Protein AF-A0A7Z9PYQ0-F1 (afdb_monomer)

pLDDT: mean 92.18, std 5.73, range [69.94, 97.75]

Mean predicted aligned error: 4.09 Å

Solvent-accessible surface area (backbone atoms only — not comparable to full-atom values): 4990 Å² total; per-residue (Å²): 110,69,66,61,51,52,61,56,52,63,74,69,53,99,57,91,78,87,78,84,87,87,83,76,98,57,73,58,60,77,88,85,88,75,78,84,82,53,72,62,59,53,52,53,51,53,54,47,46,48,70,75,46,41,54,76,59,82,87,73,81,59,47,88,85,35,70,43,40,46,34,31,51,74,93

Structure (mmCIF, N/CA/C/O backbone):
data_AF-A0A7Z9PYQ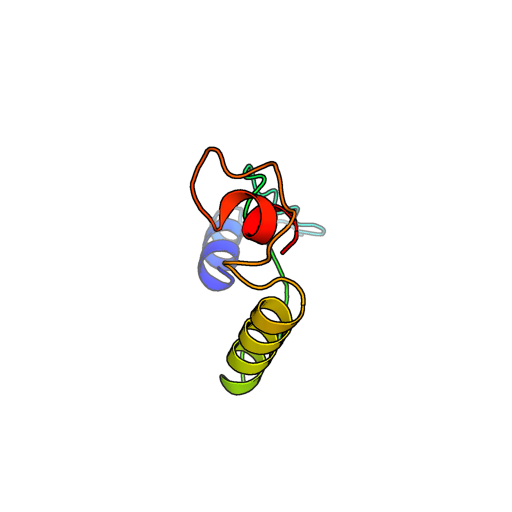0-F1
#
_entry.id   AF-A0A7Z9PYQ0-F1
#
loop_
_atom_site.group_PDB
_atom_site.id
_atom_site.type_symbol
_atom_site.label_atom_id
_atom_site.label_alt_id
_atom_site.label_comp_id
_atom_site.label_asym_id
_atom_site.label_entity_id
_atom_site.label_seq_id
_atom_site.pdbx_PDB_ins_code
_atom_site.Cartn_x
_atom_site.Cartn_y
_atom_site.Cartn_z
_atom_site.occupancy
_atom_site.B_iso_or_equiv
_atom_site.auth_seq_id
_atom_site.auth_comp_id
_atom_site.auth_asym_id
_atom_site.auth_atom_id
_atom_site.pdbx_PDB_model_num
ATOM 1 N N . ILE A 1 1 ? -0.980 -3.385 9.597 1.00 94.81 1 ILE A N 1
ATOM 2 C CA . ILE A 1 1 ? -0.890 -2.680 10.900 1.00 94.81 1 ILE A CA 1
ATOM 3 C C . ILE A 1 1 ? -2.177 -2.722 11.738 1.00 94.81 1 ILE A C 1
ATOM 5 O O . ILE A 1 1 ? -2.213 -2.115 12.798 1.00 94.81 1 ILE A O 1
ATOM 9 N N . THR A 1 2 ? -3.245 -3.420 11.316 1.00 95.56 2 THR A N 1
ATOM 10 C CA . THR A 1 2 ? -4.539 -3.410 12.036 1.00 95.56 2 THR A CA 1
ATOM 11 C C . THR A 1 2 ? -4.408 -3.803 13.506 1.00 95.56 2 THR A C 1
ATOM 13 O O . THR A 1 2 ? -4.947 -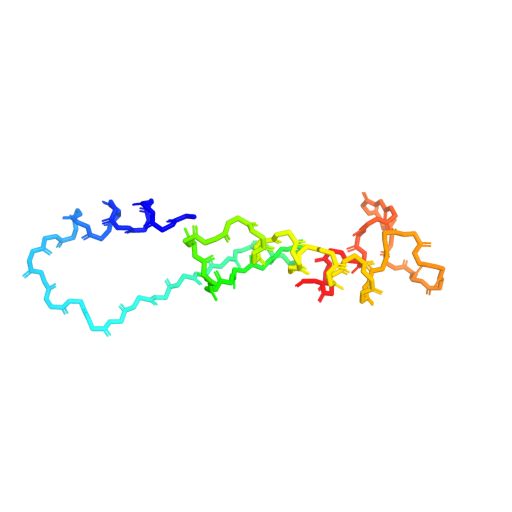3.119 14.369 1.00 95.56 2 THR A O 1
ATOM 16 N N . ARG A 1 3 ? -3.639 -4.862 13.794 1.00 95.69 3 ARG A N 1
ATOM 17 C CA . ARG A 1 3 ? -3.388 -5.329 15.162 1.00 95.69 3 ARG A CA 1
ATOM 18 C C . ARG A 1 3 ? -2.649 -4.285 15.996 1.00 95.69 3 ARG A C 1
ATOM 20 O O . ARG A 1 3 ? -3.086 -3.983 17.096 1.00 95.69 3 ARG A O 1
ATOM 27 N N . ASP A 1 4 ? -1.598 -3.686 15.445 1.00 95.81 4 ASP A N 1
ATOM 28 C CA . ASP A 1 4 ? -0.795 -2.671 16.138 1.00 95.81 4 ASP A CA 1
ATOM 29 C C . ASP A 1 4 ? -1.639 -1.440 16.490 1.00 95.81 4 ASP A C 1
ATOM 31 O O . ASP A 1 4 ? -1.521 -0.875 17.579 1.00 95.81 4 ASP A O 1
ATOM 35 N N . VAL A 1 5 ? -2.548 -1.049 15.589 1.00 93.88 5 VAL A N 1
ATOM 36 C CA . VAL A 1 5 ? -3.505 0.036 15.830 1.00 93.88 5 VAL A CA 1
ATOM 37 C C . VAL A 1 5 ? -4.481 -0.354 16.943 1.00 93.88 5 VAL A C 1
ATOM 39 O O . VAL A 1 5 ? -4.667 0.422 17.875 1.00 93.88 5 VAL A O 1
ATOM 42 N N . GLN A 1 6 ? -5.057 -1.560 16.910 1.00 92.62 6 GLN A N 1
ATOM 43 C CA . GLN A 1 6 ? -5.964 -2.051 17.960 1.00 92.62 6 GLN A CA 1
ATOM 44 C C . GLN A 1 6 ? -5.287 -2.123 19.336 1.00 92.62 6 GLN A C 1
ATOM 46 O O . GLN A 1 6 ? -5.859 -1.671 20.327 1.00 92.62 6 GLN A O 1
ATOM 51 N N . GLU A 1 7 ? -4.060 -2.640 19.399 1.00 92.88 7 GLU A N 1
ATOM 52 C CA . GLU A 1 7 ? -3.260 -2.695 20.626 1.00 92.88 7 GLU A CA 1
ATOM 53 C C . GLU A 1 7 ? -2.876 -1.306 21.140 1.00 92.88 7 GLU A C 1
ATOM 55 O O . GLU A 1 7 ? -2.780 -1.093 22.347 1.00 92.88 7 GLU A O 1
ATOM 60 N N . SER A 1 8 ? -2.659 -0.343 20.245 1.00 91.38 8 SER A N 1
ATOM 61 C CA . SER A 1 8 ? -2.394 1.042 20.641 1.00 91.38 8 SER A CA 1
ATOM 62 C C . SER A 1 8 ? -3.647 1.707 21.207 1.00 91.38 8 SER A C 1
ATOM 64 O O . SER A 1 8 ? -3.564 2.429 22.200 1.00 91.38 8 SER A O 1
ATOM 66 N N . LEU A 1 9 ? -4.814 1.431 20.618 1.00 90.56 9 LEU A N 1
ATOM 67 C CA . LEU A 1 9 ? -6.096 1.969 21.071 1.00 90.56 9 LEU A CA 1
ATOM 68 C C . LEU A 1 9 ? -6.545 1.360 22.404 1.00 90.56 9 LEU A C 1
ATOM 70 O O . LEU A 1 9 ? -7.044 2.094 23.254 1.00 90.56 9 LEU A O 1
ATOM 74 N N . SER A 1 10 ? -6.322 0.062 22.640 1.00 89.44 10 SER A N 1
ATOM 75 C CA . SER A 1 10 ? -6.713 -0.591 23.902 1.00 89.44 10 SER A CA 1
ATOM 76 C C . SER A 1 10 ? -5.999 -0.002 25.126 1.00 89.44 10 SER A C 1
ATOM 78 O O . SER A 1 10 ? -6.555 0.024 26.223 1.00 89.44 10 SER A O 1
ATOM 80 N 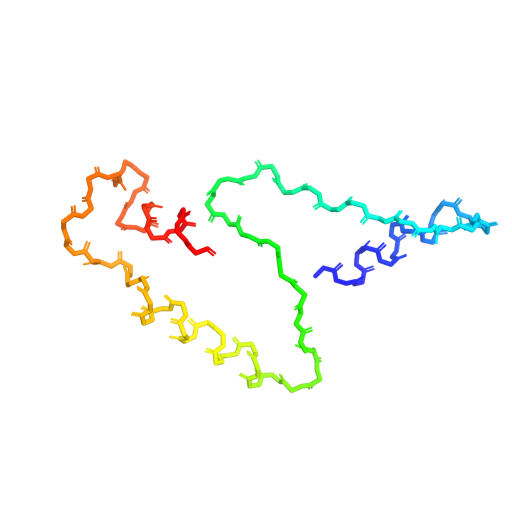N . ARG A 1 11 ? -4.796 0.556 24.937 1.00 87.88 11 ARG A N 1
ATOM 81 C CA . ARG A 1 11 ? -4.034 1.260 25.985 1.00 87.88 11 ARG A CA 1
ATOM 82 C C . ARG A 1 11 ? -4.638 2.612 26.378 1.00 87.88 11 ARG A C 1
ATOM 84 O O . ARG A 1 11 ? -4.252 3.157 27.408 1.00 87.88 11 ARG A O 1
ATOM 91 N N . LEU A 1 12 ? -5.556 3.168 25.583 1.00 84.81 12 LEU A N 1
ATOM 92 C CA . LEU A 1 12 ? -6.193 4.462 25.862 1.00 84.81 12 LEU A CA 1
ATOM 93 C C . LEU A 1 12 ? -7.363 4.360 26.868 1.00 84.81 12 LEU A C 1
ATOM 95 O O . LEU A 1 12 ? -7.840 5.402 27.333 1.00 84.81 12 LEU A O 1
ATOM 99 N N . GLY A 1 13 ? -7.767 3.137 27.245 1.00 77.31 13 GLY A N 1
ATOM 100 C CA . GLY A 1 13 ? -8.868 2.834 28.172 1.00 77.31 13 GLY A CA 1
ATOM 101 C C . GLY A 1 13 ? -10.262 2.936 27.536 1.00 77.31 13 GLY A C 1
ATOM 102 O O . GLY A 1 13 ? -10.379 3.205 26.343 1.00 77.31 13 GLY A O 1
ATOM 103 N N . ASP A 1 14 ? -11.319 2.767 28.344 1.00 69.94 14 ASP A N 1
ATOM 104 C CA . ASP A 1 14 ? -12.739 2.874 27.939 1.00 69.94 14 ASP A CA 1
ATOM 105 C C . ASP A 1 14 ? -13.164 4.330 27.672 1.00 69.94 14 ASP A C 1
ATOM 107 O O . ASP A 1 14 ? -14.078 4.886 28.284 1.00 69.94 14 ASP A O 1
ATOM 111 N N . LYS A 1 15 ? -12.463 4.995 26.757 1.00 72.56 15 LYS A N 1
ATOM 112 C CA . LYS A 1 15 ? -12.882 6.280 26.205 1.00 72.56 15 LYS A CA 1
ATOM 113 C C . LYS A 1 15 ? -13.656 6.003 24.926 1.00 72.56 15 LYS A C 1
ATOM 115 O O . LYS A 1 15 ? -13.199 5.228 24.088 1.00 72.56 15 LYS A O 1
ATOM 120 N N . GLU A 1 16 ? -14.793 6.674 24.744 1.00 80.50 16 GLU A N 1
ATOM 121 C CA . GLU A 1 16 ? -15.503 6.682 23.461 1.00 80.50 16 GLU A CA 1
ATOM 122 C C . GLU A 1 16 ? -14.599 7.287 22.376 1.00 80.50 16 GLU A C 1
ATOM 124 O O . GLU A 1 16 ? -14.574 8.498 22.142 1.00 80.50 16 GLU A O 1
ATOM 129 N N . THR A 1 17 ? -13.816 6.437 21.717 1.00 79.56 17 THR A N 1
ATOM 130 C CA . THR A 1 17 ? -12.997 6.833 20.577 1.00 79.56 17 THR A CA 1
ATOM 131 C C . THR A 1 17 ? -13.924 7.028 19.389 1.00 79.56 17 THR A C 1
ATOM 133 O O . THR A 1 17 ? -14.505 6.075 18.881 1.00 79.56 17 THR A O 1
ATOM 136 N N . ARG A 1 18 ? -14.074 8.277 18.945 1.00 80.94 18 ARG A N 1
ATOM 137 C CA . ARG A 1 18 ? -14.935 8.629 17.802 1.00 80.94 18 ARG A CA 1
ATOM 138 C C . ARG A 1 18 ? -14.170 8.751 16.490 1.00 80.94 18 ARG A C 1
ATOM 140 O O . ARG A 1 18 ? -14.772 8.700 15.426 1.00 80.94 18 ARG A O 1
ATOM 147 N N . PHE A 1 19 ? -12.855 8.940 16.568 1.00 89.44 19 PHE A N 1
ATOM 148 C CA . PHE A 1 19 ? -12.009 9.191 15.412 1.00 89.44 19 PHE A CA 1
ATOM 149 C C . PHE A 1 19 ? -10.559 8.801 15.698 1.00 89.44 19 PHE A C 1
ATOM 151 O O . PHE A 1 19 ? -10.052 9.043 16.794 1.00 89.44 19 PHE A O 1
ATOM 158 N N . VAL A 1 20 ? -9.893 8.237 14.691 1.00 91.62 20 VAL A N 1
ATOM 159 C CA . VAL A 1 20 ? -8.465 7.907 14.714 1.00 91.62 20 VAL A CA 1
ATOM 160 C C . VAL A 1 20 ? -7.837 8.458 13.442 1.00 91.62 20 VAL A C 1
ATOM 162 O O . VAL A 1 20 ? -8.278 8.136 12.342 1.00 91.62 20 VAL A O 1
ATOM 165 N N . ASN A 1 21 ? -6.797 9.274 13.598 1.00 94.12 21 ASN A N 1
ATOM 166 C CA . ASN A 1 21 ? -5.955 9.717 12.495 1.00 94.12 21 ASN A CA 1
ATOM 167 C C . ASN A 1 21 ? -4.653 8.913 12.517 1.00 94.12 21 ASN A C 1
ATOM 169 O O . ASN A 1 21 ? -3.933 8.937 13.516 1.00 94.12 21 ASN A O 1
ATOM 173 N N . LEU A 1 22 ? -4.362 8.214 11.421 1.00 95.75 22 LEU A N 1
ATOM 174 C CA . LEU A 1 22 ? -3.066 7.590 11.191 1.00 95.75 22 LEU A CA 1
ATOM 175 C C . LEU A 1 22 ? -2.308 8.439 10.174 1.00 95.75 22 LEU A C 1
ATOM 177 O O . LEU A 1 22 ? -2.699 8.512 9.011 1.00 95.75 22 LEU A O 1
ATOM 181 N N . PHE A 1 23 ? -1.227 9.072 10.624 1.00 95.94 23 PHE A N 1
ATOM 182 C CA . PHE A 1 23 ? -0.395 9.919 9.781 1.00 95.94 23 PHE A CA 1
ATOM 183 C C . PHE A 1 23 ? 0.953 9.258 9.516 1.00 95.94 23 PHE A C 1
ATOM 185 O O . PHE A 1 23 ? 1.751 9.031 10.428 1.00 95.94 23 PHE A O 1
ATOM 192 N N . LEU A 1 24 ? 1.201 8.965 8.245 1.00 96.12 24 LEU A N 1
ATOM 193 C CA . LEU A 1 24 ? 2.462 8.428 7.770 1.00 96.12 24 LEU A CA 1
ATOM 194 C C . LEU A 1 24 ? 3.420 9.583 7.452 1.00 96.12 24 LEU A C 1
ATOM 196 O O . LEU A 1 24 ? 3.116 10.453 6.642 1.00 96.12 24 LEU A O 1
ATOM 200 N N . ARG A 1 25 ? 4.596 9.589 8.085 1.00 96.81 25 ARG A N 1
ATOM 201 C CA . ARG A 1 25 ? 5.626 10.631 7.915 1.00 96.81 25 ARG A CA 1
ATOM 202 C C . ARG A 1 25 ? 6.665 10.279 6.846 1.00 96.81 25 ARG A C 1
ATOM 204 O O . ARG A 1 25 ? 7.851 10.548 7.022 1.00 96.81 25 ARG A O 1
ATOM 211 N N . HIS A 1 26 ? 6.209 9.669 5.763 1.00 96.00 26 HIS A N 1
ATOM 212 C CA . HIS A 1 26 ? 7.022 9.294 4.613 1.00 96.00 26 HIS A CA 1
ATOM 213 C C . HIS A 1 26 ? 6.342 9.788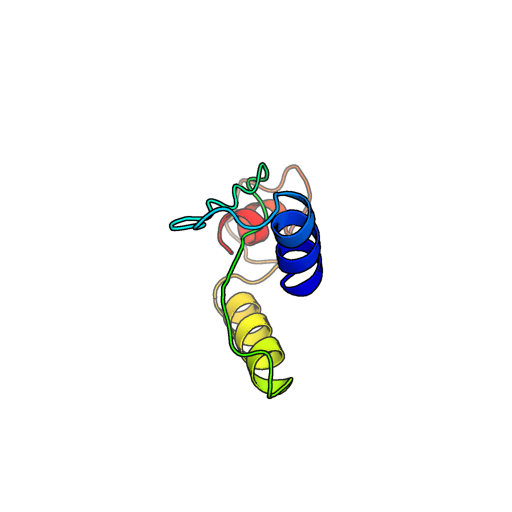 3.342 1.00 96.00 26 HIS A C 1
ATOM 215 O O . HIS A 1 26 ? 5.123 9.926 3.301 1.00 96.00 26 HIS A O 1
ATOM 221 N N . THR A 1 27 ? 7.143 10.080 2.325 1.00 94.94 27 THR A N 1
ATOM 222 C CA . THR A 1 27 ? 6.671 10.566 1.023 1.00 94.94 27 THR A CA 1
ATOM 223 C C . THR A 1 27 ? 6.678 9.480 -0.048 1.00 94.94 27 THR A C 1
ATOM 225 O O . THR A 1 27 ? 6.133 9.713 -1.117 1.00 94.94 27 THR A O 1
ATOM 228 N N . SER A 1 28 ? 7.296 8.327 0.218 1.00 94.62 28 SER A N 1
ATOM 229 C CA . SER A 1 28 ? 7.491 7.205 -0.714 1.00 94.62 28 SER A CA 1
ATOM 230 C C . SER A 1 28 ? 6.761 5.925 -0.281 1.00 94.62 28 SER A C 1
ATOM 232 O O . SER A 1 28 ? 7.106 4.821 -0.697 1.00 94.62 28 SER A O 1
ATOM 234 N N . CYS A 1 29 ? 5.775 6.048 0.609 1.00 93.75 29 CYS A N 1
ATOM 235 C CA . CYS A 1 29 ? 4.836 4.973 0.899 1.00 93.75 29 CYS A CA 1
ATOM 236 C C . CYS A 1 29 ? 3.473 5.537 1.306 1.00 93.75 29 CYS A C 1
ATOM 238 O O . CYS A 1 29 ? 3.346 6.714 1.651 1.00 93.75 29 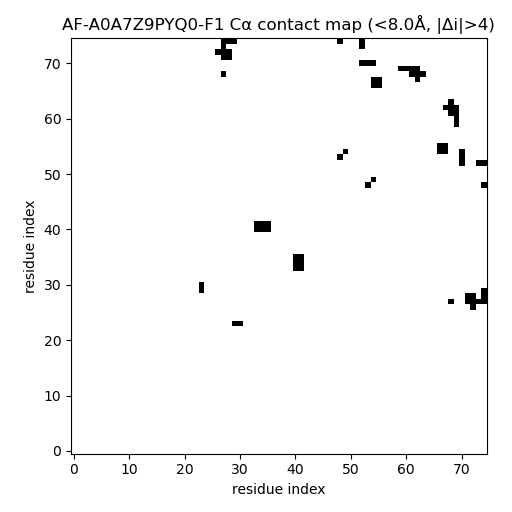CYS A O 1
ATOM 240 N N . GLY A 1 30 ? 2.452 4.682 1.266 1.00 94.00 30 GLY A N 1
ATOM 241 C CA . GLY A 1 30 ? 1.075 5.023 1.608 1.00 94.00 30 GLY A CA 1
ATOM 242 C C . GLY A 1 30 ? 0.491 4.125 2.698 1.00 94.00 30 GLY A C 1
ATOM 243 O O . GLY A 1 30 ? 0.992 3.037 2.986 1.00 94.00 30 GLY A O 1
ATOM 244 N N . LEU A 1 31 ? -0.607 4.584 3.302 1.00 95.62 31 LEU A N 1
ATOM 245 C CA . LEU A 1 31 ? -1.471 3.769 4.156 1.00 95.62 31 LEU A CA 1
ATOM 246 C C . LEU A 1 31 ? -2.809 3.561 3.453 1.00 95.62 31 LEU A C 1
ATOM 248 O O . LEU A 1 31 ? -3.473 4.525 3.078 1.00 95.62 31 LEU A O 1
ATOM 252 N N . THR A 1 32 ? -3.225 2.306 3.321 1.00 95.44 32 THR A N 1
ATOM 253 C CA . THR A 1 32 ? -4.508 1.929 2.722 1.00 95.44 32 THR A CA 1
ATOM 254 C C . THR A 1 32 ? -5.321 1.076 3.691 1.00 95.44 32 THR A C 1
ATOM 256 O O . THR A 1 32 ? -4.782 0.406 4.576 1.00 95.44 32 THR A O 1
ATOM 259 N N . ILE A 1 33 ? -6.644 1.116 3.537 1.00 96.06 33 ILE A N 1
ATOM 260 C CA . ILE A 1 33 ? -7.575 0.198 4.197 1.00 96.06 33 ILE A CA 1
ATOM 261 C C . ILE A 1 33 ? -8.135 -0.698 3.102 1.00 96.06 33 ILE A C 1
ATOM 263 O O . ILE A 1 33 ? -8.700 -0.198 2.133 1.00 96.06 33 ILE A O 1
ATOM 267 N N . GLN A 1 34 ? -7.949 -2.005 3.255 1.00 95.69 34 GLN A N 1
ATOM 268 C CA . GLN A 1 34 ? -8.341 -3.007 2.271 1.00 95.69 34 GLN A CA 1
ATOM 269 C C . GLN A 1 34 ? -8.875 -4.268 2.942 1.00 95.69 34 GLN A C 1
ATOM 271 O O . GLN A 1 34 ? -8.780 -4.435 4.163 1.00 95.69 34 GLN A O 1
ATOM 276 N N . GLU A 1 35 ? -9.431 -5.158 2.123 1.00 96.31 35 GLU A N 1
ATOM 277 C CA . GLU A 1 35 ? -9.800 -6.500 2.549 1.00 96.31 35 GLU A CA 1
ATOM 278 C C . GLU A 1 35 ? -8.580 -7.261 3.102 1.00 96.31 35 GLU A C 1
ATOM 280 O O . GLU A 1 35 ? -7.475 -7.192 2.567 1.00 96.31 35 GLU A O 1
ATOM 285 N N . ASN A 1 36 ? -8.78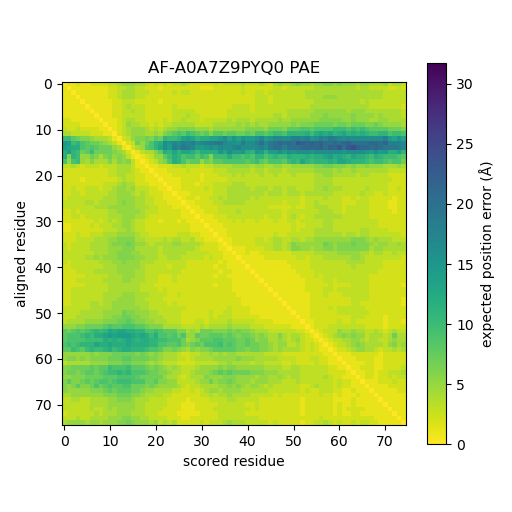6 -7.994 4.198 1.00 93.19 36 ASN A N 1
ATOM 286 C CA . ASN A 1 36 ? -7.760 -8.832 4.826 1.00 93.19 36 ASN A CA 1
ATOM 287 C C . ASN A 1 36 ? -8.232 -10.287 5.024 1.00 93.19 36 ASN A C 1
ATOM 289 O O . ASN A 1 36 ? -7.677 -11.002 5.857 1.00 93.19 36 ASN A O 1
ATOM 293 N N . ALA A 1 37 ? -9.288 -10.703 4.321 1.00 95.81 37 ALA A N 1
ATOM 294 C CA . ALA A 1 37 ? -9.817 -12.063 4.372 1.00 95.81 37 ALA A CA 1
ATOM 295 C C . ALA A 1 37 ? -9.220 -12.929 3.254 1.00 95.81 37 ALA A C 1
ATOM 297 O O . ALA A 1 37 ? -8.681 -13.994 3.552 1.00 95.81 37 ALA A O 1
ATOM 298 N N . ASP A 1 38 ? -9.249 -12.453 2.006 1.00 97.56 38 ASP A N 1
ATOM 299 C CA . ASP A 1 38 ? -8.594 -13.112 0.874 1.00 97.56 38 ASP A CA 1
ATOM 300 C C . ASP A 1 38 ? -7.184 -12.532 0.593 1.00 97.56 38 ASP A C 1
ATOM 302 O O . ASP A 1 38 ? -7.051 -11.339 0.300 1.00 97.56 38 ASP A O 1
ATOM 306 N N . PRO A 1 39 ? -6.106 -13.343 0.645 1.00 95.81 39 PRO A N 1
ATOM 307 C CA . PRO A 1 39 ? -4.765 -12.921 0.235 1.00 95.81 39 PRO A CA 1
ATOM 308 C C . PRO A 1 39 ? -4.669 -12.411 -1.213 1.00 95.81 39 PRO A C 1
ATOM 310 O O . PRO A 1 39 ? -3.765 -11.623 -1.506 1.00 95.81 39 PRO A O 1
ATOM 313 N N . SER A 1 40 ? -5.575 -12.830 -2.105 1.00 97.75 40 SER A N 1
ATOM 314 C CA . SER A 1 40 ? -5.594 -12.397 -3.509 1.00 97.75 40 SER A CA 1
ATOM 315 C C . SER A 1 40 ? -5.824 -10.890 -3.649 1.00 97.75 40 SER A C 1
ATOM 317 O O . SER A 1 40 ? -5.175 -10.255 -4.473 1.00 97.75 40 SER A O 1
ATOM 319 N N . ALA A 1 41 ? -6.628 -10.282 -2.770 1.00 97.44 41 ALA A N 1
ATOM 320 C CA . ALA A 1 41 ? -6.899 -8.845 -2.797 1.00 97.44 41 ALA A CA 1
ATOM 321 C C . ALA A 1 41 ? -5.619 -8.010 -2.623 1.00 97.44 41 ALA A C 1
ATOM 323 O O . ALA A 1 41 ? -5.445 -6.974 -3.266 1.00 97.44 41 ALA A O 1
ATOM 324 N N . ARG A 1 42 ? -4.691 -8.476 -1.775 1.00 96.00 42 ARG A N 1
ATOM 325 C CA . ARG A 1 42 ? -3.375 -7.843 -1.616 1.00 96.00 42 ARG A CA 1
ATOM 326 C C . ARG A 1 42 ? -2.530 -8.011 -2.873 1.00 96.00 42 ARG A C 1
ATOM 328 O O . ARG A 1 42 ? -1.946 -7.037 -3.334 1.00 96.00 42 ARG A O 1
ATOM 335 N N . HIS A 1 43 ? -2.484 -9.228 -3.409 1.00 97.31 43 HIS A N 1
ATOM 336 C CA . HIS A 1 43 ? -1.716 -9.529 -4.611 1.00 97.31 43 HIS A CA 1
ATOM 337 C C . HIS A 1 43 ? -2.179 -8.690 -5.808 1.00 97.31 43 HIS A C 1
ATOM 339 O O . HIS A 1 43 ? -1.358 -8.084 -6.490 1.00 97.31 43 HIS A O 1
ATOM 345 N N . ASP A 1 44 ? -3.488 -8.597 -6.028 1.00 97.62 44 ASP A N 1
ATOM 346 C CA . ASP A 1 44 ? -4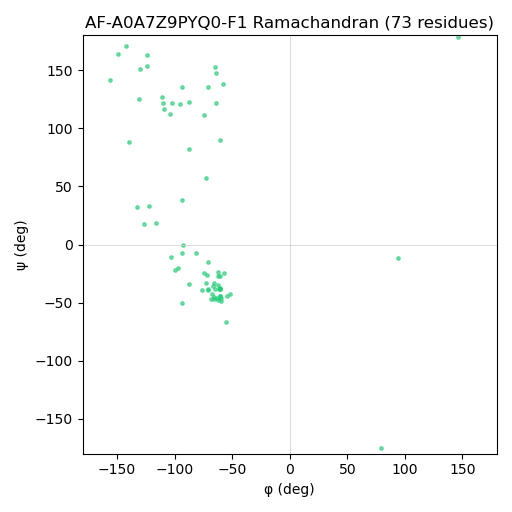.063 -7.848 -7.143 1.00 97.62 44 ASP A CA 1
ATOM 347 C C . ASP A 1 44 ? -3.818 -6.342 -7.008 1.00 97.62 44 ASP A C 1
ATOM 349 O O . ASP A 1 44 ? -3.565 -5.665 -8.007 1.00 97.62 44 ASP A O 1
ATOM 353 N N . LEU A 1 45 ? -3.839 -5.809 -5.781 1.00 96.44 45 LEU A N 1
ATOM 354 C CA . LEU A 1 45 ? -3.490 -4.414 -5.519 1.00 96.44 45 LEU A CA 1
ATOM 355 C C . LEU A 1 45 ? -2.011 -4.132 -5.821 1.00 96.44 45 LEU A C 1
ATOM 357 O O . LEU A 1 45 ? -1.699 -3.135 -6.473 1.00 96.44 45 LEU A O 1
ATOM 361 N N . GLU A 1 46 ? -1.110 -5.008 -5.372 1.00 95.25 46 GLU A N 1
ATOM 362 C CA . GLU A 1 46 ? 0.324 -4.917 -5.674 1.00 95.25 46 GLU A CA 1
ATOM 363 C C . GLU A 1 46 ? 0.561 -4.977 -7.191 1.00 95.25 46 GLU A C 1
ATOM 365 O O . GLU A 1 46 ? 1.190 -4.079 -7.757 1.00 95.25 46 GLU A O 1
ATOM 370 N N . LEU A 1 47 ? -0.047 -5.954 -7.871 1.00 96.94 47 LEU A N 1
ATOM 371 C CA . LEU A 1 47 ? 0.030 -6.123 -9.322 1.00 96.94 47 LEU A CA 1
ATOM 372 C C . LEU A 1 47 ? -0.524 -4.907 -10.080 1.00 96.94 47 LEU A C 1
ATOM 374 O O . LEU A 1 47 ? 0.018 -4.508 -11.115 1.00 96.94 47 LEU A O 1
ATOM 378 N N . PHE A 1 48 ? -1.608 -4.305 -9.588 1.00 96.31 48 PHE A N 1
ATOM 379 C CA . PHE A 1 48 ? -2.159 -3.082 -10.161 1.00 96.31 48 PHE A CA 1
ATOM 380 C C . PHE A 1 48 ? -1.162 -1.923 -10.063 1.00 96.31 48 PHE A C 1
ATOM 382 O O . PHE A 1 48 ? -0.914 -1.260 -11.071 1.00 96.31 48 PHE A O 1
ATOM 389 N N . PHE A 1 49 ? -0.547 -1.700 -8.897 1.00 95.19 49 PHE A N 1
ATOM 390 C CA . PHE A 1 49 ? 0.447 -0.637 -8.727 1.00 95.19 49 PHE A CA 1
ATOM 391 C C . PHE A 1 49 ? 1.710 -0.864 -9.560 1.00 95.19 49 PHE A C 1
ATOM 393 O O . PHE A 1 49 ? 2.248 0.094 -10.118 1.00 95.19 49 PHE A O 1
ATOM 400 N N . GLU A 1 50 ? 2.173 -2.108 -9.686 1.00 93.81 50 GLU A N 1
ATOM 401 C CA . GLU A 1 50 ? 3.298 -2.457 -10.562 1.00 93.81 50 GLU A CA 1
ATOM 402 C C . GLU A 1 50 ? 3.023 -2.120 -12.030 1.00 93.81 50 GLU A C 1
ATOM 404 O O . GLU A 1 50 ? 3.918 -1.646 -12.729 1.00 93.81 50 GLU A O 1
ATOM 409 N N . ARG A 1 51 ? 1.782 -2.323 -12.491 1.00 94.69 51 ARG A N 1
ATOM 410 C CA . ARG A 1 51 ? 1.356 -1.969 -13.853 1.00 94.69 51 ARG A CA 1
ATOM 411 C C . ARG A 1 51 ? 1.131 -0.471 -14.030 1.00 94.69 51 ARG A C 1
ATOM 413 O O . ARG A 1 51 ? 1.445 0.055 -15.094 1.00 94.69 51 ARG A O 1
ATOM 420 N N . LEU A 1 52 ? 0.560 0.194 -13.025 1.00 94.94 52 LEU A N 1
ATOM 421 C CA . LEU A 1 52 ? 0.245 1.622 -13.073 1.00 94.94 52 LEU A CA 1
ATOM 422 C C . LEU A 1 52 ? 1.518 2.474 -13.099 1.00 94.94 52 LEU A C 1
ATOM 424 O O . LEU A 1 52 ? 1.585 3.436 -13.860 1.00 94.94 52 LEU A O 1
ATOM 428 N N . VAL A 1 53 ? 2.511 2.116 -12.277 1.00 94.62 53 VAL A N 1
ATOM 429 C CA . VAL A 1 53 ? 3.797 2.821 -12.184 1.00 94.62 53 VAL A CA 1
ATOM 430 C C . VAL A 1 53 ? 4.949 1.810 -12.053 1.00 94.62 53 VAL A C 1
ATOM 432 O O . VAL A 1 53 ? 5.337 1.428 -10.940 1.00 94.62 53 VAL A O 1
ATOM 435 N N . PRO A 1 54 ? 5.506 1.337 -13.181 1.00 91.44 54 PRO A N 1
ATOM 436 C CA . PRO A 1 54 ? 6.606 0.380 -13.181 1.00 91.44 54 PRO A CA 1
ATOM 437 C C . PRO A 1 54 ? 7.895 0.934 -12.557 1.00 91.44 54 PRO A C 1
ATOM 439 O O . PRO A 1 54 ? 8.228 2.107 -12.704 1.00 91.44 54 PRO A O 1
ATOM 442 N N . PHE A 1 55 ? 8.671 0.050 -11.924 1.00 84.81 55 PHE A N 1
ATOM 443 C CA . PHE A 1 55 ? 9.929 0.368 -11.228 1.00 84.81 55 PHE A CA 1
ATOM 444 C C . PHE A 1 55 ? 11.030 0.972 -12.112 1.00 84.81 55 PHE A C 1
ATOM 446 O O . PHE A 1 55 ? 11.889 1.685 -11.618 1.00 84.81 55 PHE A O 1
ATOM 453 N N . HIS A 1 56 ? 11.031 0.682 -13.412 1.00 81.06 56 HIS A N 1
ATOM 454 C CA . HIS A 1 56 ? 12.058 1.152 -14.350 1.00 81.06 56 HIS A CA 1
ATOM 455 C C . HIS A 1 56 ? 11.442 1.948 -15.498 1.00 81.06 56 HIS A C 1
ATOM 457 O O . HIS A 1 56 ? 11.902 1.871 -16.636 1.00 81.06 56 HIS A O 1
ATOM 463 N N . GLN A 1 57 ? 10.355 2.669 -15.221 1.00 84.88 57 GLN A N 1
ATOM 464 C CA . GLN A 1 57 ? 9.726 3.500 -16.232 1.00 84.88 57 GLN A CA 1
ATOM 465 C C . GLN A 1 57 ? 10.683 4.618 -16.667 1.00 84.88 57 GLN A C 1
ATOM 467 O O . GLN A 1 57 ? 11.122 5.445 -15.867 1.00 84.88 57 GLN A O 1
ATOM 472 N N . GLU A 1 58 ? 10.987 4.647 -17.962 1.00 85.88 58 GLU A N 1
ATOM 473 C CA . GLU A 1 58 ? 11.802 5.699 -18.556 1.00 85.88 58 GLU A CA 1
ATOM 474 C C . GLU A 1 58 ? 11.102 7.065 -18.474 1.00 85.88 58 GLU A C 1
ATOM 476 O O . GLU A 1 58 ? 9.875 7.177 -18.471 1.00 85.88 58 GLU A O 1
ATOM 481 N N . GLY A 1 59 ? 11.898 8.135 -18.437 1.00 90.12 59 GLY A N 1
ATOM 482 C CA . GLY A 1 59 ? 11.404 9.514 -18.461 1.00 90.12 59 GLY A CA 1
ATOM 483 C C . GLY A 1 59 ? 11.202 10.158 -17.088 1.00 90.12 59 GLY A C 1
ATOM 484 O O . GLY A 1 59 ? 11.079 11.384 -17.020 1.00 90.12 59 GLY A O 1
ATOM 485 N N . PHE A 1 60 ? 11.243 9.392 -15.993 1.00 93.50 60 PHE A N 1
ATOM 486 C CA . PHE A 1 60 ? 11.328 9.978 -14.657 1.00 93.50 60 PHE A CA 1
ATOM 487 C C . PHE A 1 60 ? 12.708 10.596 -14.414 1.00 93.50 60 PHE A C 1
ATOM 489 O O . PHE A 1 60 ? 13.740 10.024 -14.751 1.00 93.50 60 PHE A O 1
ATOM 496 N N . ARG A 1 61 ? 12.714 11.806 -13.841 1.00 94.25 61 ARG A N 1
ATOM 497 C CA . ARG A 1 61 ? 13.938 12.551 -13.493 1.00 94.25 61 ARG A CA 1
ATOM 498 C C . ARG A 1 61 ? 14.301 12.445 -12.013 1.00 94.25 61 ARG A C 1
ATOM 500 O O . ARG A 1 61 ? 15.440 12.699 -11.648 1.00 94.25 61 ARG A O 1
ATOM 507 N N . HIS A 1 62 ? 13.321 12.124 -11.173 1.00 94.56 62 HIS A N 1
ATOM 508 C CA . HIS A 1 62 ? 13.475 11.994 -9.728 1.00 94.56 62 HIS A CA 1
ATOM 509 C C . HIS A 1 62 ? 13.904 10.556 -9.410 1.00 94.56 62 HIS A C 1
ATOM 511 O O . HIS A 1 62 ? 13.073 9.682 -9.190 1.00 94.56 62 HIS A O 1
ATOM 517 N N . THR A 1 63 ? 15.205 10.299 -9.549 1.00 92.94 63 THR A N 1
ATOM 518 C CA . THR A 1 63 ? 15.833 8.971 -9.395 1.00 92.94 63 THR A CA 1
ATOM 519 C C . THR A 1 63 ? 17.078 9.048 -8.509 1.00 92.94 63 THR A C 1
ATOM 521 O O . THR A 1 63 ? 18.078 8.376 -8.766 1.00 92.94 63 THR A O 1
ATOM 524 N N . HIS A 1 64 ? 17.075 9.954 -7.530 1.00 92.75 64 HIS A N 1
ATOM 525 C CA . HIS A 1 64 ? 18.233 10.208 -6.674 1.00 92.75 64 HIS A CA 1
ATOM 526 C C . HIS A 1 64 ? 18.463 9.066 -5.681 1.00 92.75 64 HIS A C 1
ATOM 528 O O . HIS A 1 64 ? 19.615 8.769 -5.363 1.00 92.75 64 HIS A O 1
ATOM 534 N N . GLU A 1 65 ? 17.389 8.420 -5.227 1.00 91.06 65 GLU A N 1
ATOM 535 C CA . GLU A 1 65 ? 17.437 7.307 -4.268 1.00 91.06 65 GLU A CA 1
ATOM 536 C C . GLU A 1 65 ? 17.467 5.925 -4.943 1.00 91.06 65 GLU A C 1
ATOM 538 O O . GLU A 1 65 ? 17.706 4.915 -4.286 1.00 91.06 65 GLU A O 1
ATOM 543 N N . GLY A 1 66 ? 17.299 5.876 -6.265 1.00 90.62 66 GLY A N 1
ATOM 544 C CA . GLY A 1 66 ? 17.256 4.639 -7.033 1.00 90.62 66 GLY A CA 1
ATOM 545 C C . GLY A 1 66 ? 16.306 4.728 -8.226 1.00 90.62 66 GLY A C 1
ATOM 546 O O . GLY A 1 66 ? 15.668 5.762 -8.446 1.00 90.62 66 GLY A O 1
ATOM 547 N N . PRO A 1 67 ? 16.203 3.655 -9.028 1.00 89.00 67 PRO A N 1
ATOM 548 C CA . PRO A 1 67 ? 15.237 3.595 -10.124 1.00 89.00 67 PRO A CA 1
ATOM 549 C C . PRO A 1 67 ? 13.776 3.665 -9.641 1.00 89.00 67 PRO A C 1
ATOM 551 O O . PRO A 1 67 ? 12.905 4.097 -10.390 1.00 89.00 67 PRO A O 1
ATOM 554 N N . ASP A 1 68 ? 13.515 3.283 -8.392 1.00 90.81 68 ASP A N 1
ATOM 555 C CA . ASP A 1 68 ? 12.199 3.196 -7.763 1.00 90.81 68 ASP A CA 1
ATOM 556 C C . ASP A 1 68 ? 11.762 4.448 -6.995 1.00 90.81 68 ASP A C 1
ATOM 558 O O . ASP A 1 68 ? 10.644 4.475 -6.483 1.00 90.81 68 ASP A O 1
ATOM 562 N N . ASP A 1 69 ? 12.600 5.481 -6.959 1.00 93.88 69 ASP A N 1
ATOM 563 C CA . ASP A 1 69 ? 12.386 6.731 -6.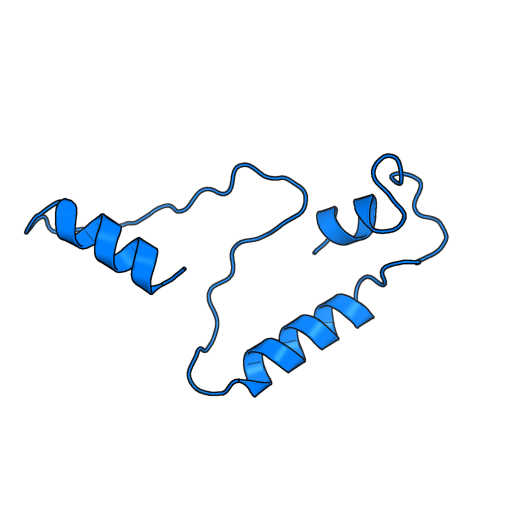226 1.00 93.88 69 ASP A CA 1
ATOM 564 C C . ASP A 1 69 ?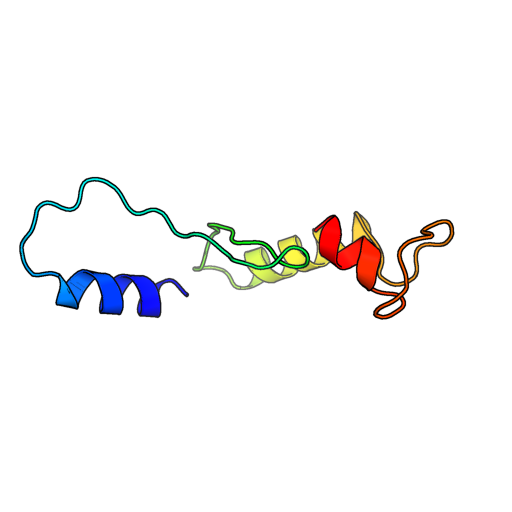 11.055 7.404 -6.634 1.00 93.88 69 ASP A C 1
ATOM 566 O O . ASP A 1 69 ? 10.075 7.384 -5.883 1.00 93.88 69 ASP A O 1
ATOM 570 N N . MET A 1 70 ? 10.936 7.882 -7.883 1.00 95.44 70 MET A N 1
ATOM 571 C CA . MET A 1 70 ? 9.667 8.438 -8.377 1.00 95.44 70 MET A CA 1
ATOM 572 C C . MET A 1 70 ? 8.505 7.426 -8.354 1.00 95.44 70 MET A C 1
ATOM 574 O O . MET A 1 70 ? 7.419 7.814 -7.917 1.00 95.44 70 MET A O 1
ATOM 578 N N . PRO A 1 71 ? 8.665 6.154 -8.781 1.00 95.06 71 PRO A N 1
ATOM 579 C CA . PRO A 1 71 ? 7.595 5.167 -8.664 1.00 95.06 71 PRO A CA 1
ATOM 580 C C . PRO A 1 71 ? 7.000 5.037 -7.259 1.00 95.06 71 PRO A C 1
ATOM 582 O O . PRO A 1 71 ? 5.778 4.979 -7.126 1.00 95.06 71 PRO A O 1
ATOM 585 N N . SER A 1 72 ? 7.835 5.034 -6.222 1.00 94.44 72 SER A N 1
ATOM 586 C CA . SER A 1 72 ? 7.396 4.911 -4.827 1.00 94.44 72 SER A CA 1
ATOM 587 C C . SER A 1 72 ? 6.709 6.176 -4.311 1.00 94.44 72 SER A C 1
ATOM 589 O O . SER A 1 72 ? 5.865 6.093 -3.431 1.00 94.44 72 SER A O 1
ATOM 591 N N . HIS A 1 73 ? 7.027 7.346 -4.873 1.00 95.00 73 HIS A N 1
ATOM 592 C CA . HIS A 1 73 ? 6.318 8.596 -4.581 1.00 95.00 73 HIS A CA 1
ATOM 593 C C . HIS A 1 73 ? 4.932 8.701 -5.237 1.00 95.00 73 HIS A C 1
ATOM 595 O O . HIS A 1 73 ? 4.102 9.484 -4.774 1.00 95.00 73 HIS A O 1
ATOM 601 N N . ILE A 1 74 ? 4.688 7.984 -6.342 1.00 94.38 74 ILE A N 1
ATOM 602 C CA . ILE A 1 74 ? 3.391 8.007 -7.044 1.00 94.38 74 ILE A CA 1
ATOM 603 C C . ILE A 1 74 ? 2.424 6.965 -6.464 1.00 94.38 74 ILE A C 1
ATOM 605 O O . ILE A 1 74 ? 1.214 7.199 -6.470 1.00 94.38 74 ILE A O 1
ATOM 609 N N . LYS A 1 75 ? 2.950 5.819 -6.016 1.00 92.94 75 LYS A N 1
ATOM 610 C CA . LYS A 1 75 ? 2.181 4.729 -5.397 1.00 92.94 75 LYS A CA 1
ATOM 611 C C . LYS A 1 75 ? 1.723 5.092 -3.986 1.00 92.94 75 LYS A C 1
ATOM 613 O O . LYS A 1 75 ? 0.533 4.838 -3.695 1.00 92.94 75 LYS A O 1
#

Radius of gyration: 16.84 Å; Cα contacts (8 Å, |Δi|>4): 38; chains: 1; bounding box: 34×26×47 Å

Secondary structure (DSSP, 8-state):
-HHHHHHHHHTT-S------------SS--------S-HHHHHHHHHHHHHHS-TT-TT----SS-TTHHHHHH-

Foldseek 3Di:
DVVVVVVVVVVVDPDPDPDDDDDDPDQLADDDDDDDPDPVRVVVVVVVLCVVQPLQDPPDPQAPVHSCRVSSNVD

Sequence (75 aa):
ITRDVQESLSRLGDKETRFVNLFLRHTSCGLTIQENADPSARHDLELFFERLVPFHQEGFRHTHEGPDDMPSHIK